Protein AF-A0A5D6YB22-F1 (afdb_monomer_lite)

pLDDT: mean 84.89, std 14.68, range [40.28, 98.19]

Radius of gyration: 54.96 Å; chains: 1; bounding box: 105×27×150 Å

Foldseek 3Di:
DDDDPVVLVVLLVQLQDLVNLQDALVVSVVVVVVVVDDPVRVVVSVVVNCVPPNPVSSHRPPDPVNVVVVVVVVVVVVVVVVVVVVVVVVVVVVVVVVVVVVVVVVVVVVVVVVVVVVVVVVVVVVVVVVVVVVVVVVVVCCVPVVPPPVVVPPPPDD

Sequence (158 aa):
MARDAAFLARCEAFLLHPAVRALSLAQRVDFLEQKGLTPEEITACLKRVELQHGLSALAAPVSAAVSVYARFRQRALEQQLLRRVVEQAQRRSRRSAKVANMLALLSDQQAQYAQSAAALERQIELEALKQELLGLKGVVVDAFVHPRAETAAAKQQL

Structure (mmCIF, N/CA/C/O backbone):
data_AF-A0A5D6YB22-F1
#
_entry.id   AF-A0A5D6YB22-F1
#
loop_
_atom_site.group_PDB
_atom_site.id
_atom_site.type_symbol
_atom_site.label_atom_id
_atom_site.label_alt_id
_atom_site.label_comp_id
_atom_site.label_asym_id
_atom_site.label_entity_id
_atom_site.label_seq_id
_atom_site.pdbx_PDB_ins_code
_atom_site.Cartn_x
_atom_site.Cartn_y
_atom_site.Cartn_z
_atom_site.occupancy
_atom_site.B_iso_or_equiv
_atom_site.auth_seq_id
_atom_site.auth_comp_id
_atom_site.auth_asym_id
_atom_site.auth_atom_id
_atom_site.pdbx_PDB_model_num
ATOM 1 N N . MET A 1 1 ? -28.401 -10.076 67.083 1.00 48.88 1 MET A N 1
ATOM 2 C CA . MET A 1 1 ? -29.664 -10.580 66.503 1.00 48.88 1 MET A CA 1
ATOM 3 C C . MET A 1 1 ? -29.377 -10.937 65.055 1.00 48.88 1 MET A C 1
ATOM 5 O O . MET A 1 1 ? -29.221 -10.028 64.256 1.00 48.88 1 MET A O 1
ATOM 9 N N . ALA A 1 2 ? -29.176 -12.217 64.739 1.00 55.59 2 ALA A N 1
ATOM 10 C CA . ALA A 1 2 ? -28.944 -12.642 63.358 1.00 55.59 2 ALA A CA 1
ATOM 11 C C . ALA A 1 2 ? -30.256 -12.493 62.572 1.00 55.59 2 ALA A C 1
ATOM 13 O O . ALA A 1 2 ? -31.268 -13.056 62.983 1.00 55.59 2 ALA A O 1
ATOM 14 N N . ARG A 1 3 ? -30.268 -11.695 61.498 1.00 65.12 3 ARG A N 1
ATOM 15 C CA . ARG A 1 3 ? -31.442 -11.566 60.621 1.00 65.12 3 ARG A CA 1
ATOM 16 C C . ARG A 1 3 ? -31.702 -12.879 59.868 1.00 65.12 3 ARG A C 1
ATOM 18 O O . ARG A 1 3 ? -30.767 -13.578 59.482 1.00 65.12 3 ARG A O 1
ATOM 25 N N . ASP A 1 4 ? -32.979 -13.183 59.645 1.00 74.25 4 ASP A N 1
ATOM 26 C CA . ASP A 1 4 ? -33.456 -14.449 59.073 1.00 74.25 4 ASP A CA 1
ATOM 27 C C . ASP A 1 4 ? -32.926 -14.747 57.659 1.00 74.25 4 ASP A C 1
ATOM 29 O O . ASP A 1 4 ? -32.662 -13.849 56.856 1.00 74.25 4 ASP A O 1
ATOM 33 N N . ALA A 1 5 ? -32.890 -16.033 57.290 1.00 76.19 5 ALA A N 1
ATOM 34 C CA . ALA A 1 5 ? -32.505 -16.511 55.955 1.00 76.19 5 ALA A CA 1
ATOM 35 C C . ALA A 1 5 ? -33.294 -15.850 54.803 1.00 76.19 5 ALA A C 1
ATOM 37 O O . ALA A 1 5 ? -32.762 -15.677 53.703 1.00 76.19 5 ALA A O 1
ATOM 38 N N . ALA A 1 6 ? -34.538 -15.435 55.064 1.00 80.94 6 ALA A N 1
ATOM 39 C CA . ALA A 1 6 ? -35.385 -14.712 54.117 1.00 80.94 6 ALA A CA 1
ATOM 40 C C . ALA A 1 6 ? -34.849 -13.309 53.776 1.00 80.94 6 ALA A C 1
ATOM 42 O O . ALA A 1 6 ? -35.086 -12.804 52.679 1.00 80.94 6 ALA A O 1
ATOM 43 N N . PHE A 1 7 ? -34.123 -12.669 54.695 1.00 82.38 7 PHE A N 1
ATOM 44 C CA . PHE A 1 7 ? -33.499 -11.370 54.458 1.00 82.38 7 PHE A CA 1
ATOM 45 C C . PHE A 1 7 ? -32.303 -11.495 53.513 1.00 82.38 7 PHE A C 1
ATOM 47 O O . PHE A 1 7 ? -32.234 -10.773 52.522 1.00 82.38 7 PHE A O 1
ATOM 54 N N . LEU A 1 8 ? -31.430 -12.477 53.754 1.00 79.69 8 LEU A N 1
ATOM 55 C CA . LEU A 1 8 ? -30.288 -12.756 52.878 1.00 79.69 8 LEU A CA 1
ATOM 56 C C . LEU A 1 8 ? -30.728 -13.082 51.444 1.00 79.69 8 LEU A C 1
ATOM 58 O O . LEU A 1 8 ? -30.097 -12.615 50.503 1.00 79.69 8 LEU A O 1
ATOM 62 N N . ALA A 1 9 ? -31.844 -13.797 51.269 1.00 83.56 9 ALA A N 1
ATOM 63 C CA . ALA A 1 9 ? -32.413 -14.065 49.946 1.00 83.56 9 ALA A CA 1
ATOM 64 C C . ALA A 1 9 ? -32.859 -12.782 49.214 1.00 83.56 9 ALA A C 1
ATOM 66 O O . ALA A 1 9 ? -32.688 -12.663 48.002 1.00 83.56 9 ALA A O 1
ATOM 67 N N . ARG A 1 10 ? -33.395 -11.786 49.936 1.00 87.44 10 ARG A N 1
ATOM 68 C CA . ARG A 1 10 ? -33.743 -10.479 49.348 1.00 87.44 10 ARG A CA 1
ATOM 69 C C . ARG A 1 10 ? -32.505 -9.671 48.974 1.00 87.44 10 ARG A C 1
ATOM 71 O O . ARG A 1 10 ? -32.496 -9.037 47.922 1.00 87.44 10 ARG A O 1
ATOM 78 N N . CYS A 1 11 ? -31.470 -9.695 49.811 1.00 86.12 11 CYS A N 1
ATOM 79 C CA . CYS A 1 11 ? -30.202 -9.032 49.514 1.00 86.12 11 CYS A CA 1
ATOM 80 C C . CYS A 1 11 ? -29.517 -9.656 48.291 1.00 86.12 11 CYS A C 1
ATOM 82 O O . CYS A 1 11 ? -29.038 -8.937 47.419 1.00 86.12 11 CYS A O 1
ATOM 84 N N . GLU A 1 12 ? -29.548 -10.981 48.179 1.00 87.75 12 GLU A N 1
ATOM 85 C CA . GLU A 1 12 ? -29.076 -11.711 47.005 1.00 87.75 12 GLU A CA 1
ATOM 86 C C . GLU A 1 12 ? -29.863 -11.330 45.740 1.00 87.75 12 GLU A C 1
ATOM 88 O O . GLU A 1 12 ? -29.261 -10.941 44.739 1.00 87.75 12 GLU A O 1
ATOM 93 N N . ALA A 1 13 ? -31.199 -11.327 45.798 1.00 89.06 13 ALA A N 1
ATOM 94 C CA . ALA A 1 13 ? -32.038 -10.900 44.676 1.00 89.06 13 ALA A CA 1
ATOM 95 C C . ALA A 1 13 ? -31.762 -9.445 44.249 1.00 89.06 13 ALA A C 1
ATOM 97 O O . ALA A 1 13 ? -31.724 -9.145 43.055 1.00 89.06 13 ALA A O 1
ATOM 98 N N . PHE A 1 14 ? -31.520 -8.547 45.210 1.00 91.12 14 PHE A N 1
ATOM 99 C CA . PHE A 1 14 ? -31.122 -7.164 44.940 1.00 91.12 14 PHE A CA 1
ATOM 100 C C . PHE A 1 14 ? -29.767 -7.092 44.227 1.00 91.12 14 PHE A C 1
ATOM 102 O O . PHE A 1 14 ? -29.655 -6.436 43.192 1.00 91.12 14 PHE A O 1
ATOM 109 N N . LEU A 1 15 ? -28.749 -7.791 44.738 1.00 88.38 15 LEU A N 1
ATOM 110 C CA . LEU A 1 15 ? -27.398 -7.782 44.167 1.00 88.38 15 LEU A CA 1
ATOM 111 C C . LEU A 1 15 ? -27.339 -8.395 42.764 1.00 88.38 15 LEU A C 1
ATOM 113 O O . LEU A 1 15 ? -26.501 -7.983 41.958 1.00 88.38 15 LEU A O 1
ATOM 117 N N . LEU A 1 16 ? -28.222 -9.350 42.466 1.00 86.12 16 LEU A N 1
ATOM 118 C CA . LEU A 1 16 ? -28.326 -9.993 41.156 1.00 86.12 16 LEU A CA 1
ATOM 119 C C . LEU A 1 16 ? -29.190 -9.210 40.156 1.00 86.12 16 LEU A C 1
ATOM 121 O O . LEU A 1 16 ? -29.151 -9.507 38.958 1.00 86.12 16 LEU A O 1
ATOM 125 N N . HIS A 1 17 ? -29.931 -8.193 40.60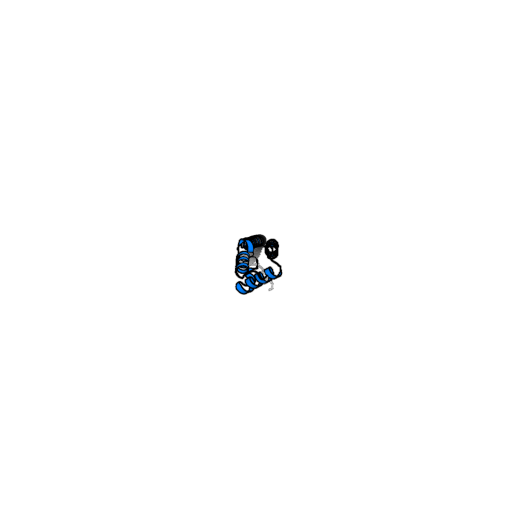3 1.00 85.56 17 HIS A N 1
ATOM 126 C CA . HIS A 1 17 ? -30.813 -7.420 39.736 1.00 85.56 17 HIS A CA 1
ATOM 127 C C . HIS A 1 17 ? -30.016 -6.669 38.643 1.00 85.56 17 HIS A C 1
ATOM 129 O O . HIS A 1 17 ? -29.050 -5.971 38.966 1.00 85.56 17 HIS A O 1
ATOM 135 N N . PRO A 1 18 ? -30.414 -6.721 37.353 1.00 79.94 18 PRO A N 1
ATOM 136 C CA . PRO A 1 18 ? -29.631 -6.158 36.245 1.00 79.94 18 PRO A CA 1
ATOM 137 C C . PRO A 1 18 ? -29.268 -4.675 36.403 1.00 79.94 18 PRO A C 1
ATOM 139 O O . PRO A 1 18 ? -28.133 -4.282 36.143 1.00 79.94 18 PRO A O 1
ATOM 142 N N . ALA A 1 19 ? -30.210 -3.856 36.883 1.00 80.38 19 ALA A N 1
ATOM 143 C CA . ALA A 1 19 ? -29.973 -2.427 37.107 1.00 80.38 19 ALA A CA 1
ATOM 144 C C . ALA A 1 19 ? -28.971 -2.160 38.245 1.00 80.38 19 ALA A C 1
ATOM 146 O O . ALA A 1 19 ? -28.225 -1.189 38.199 1.00 80.38 19 ALA A O 1
ATOM 147 N N . VAL A 1 20 ? -28.930 -3.041 39.248 1.00 84.44 20 VAL A N 1
ATOM 148 C CA . VAL A 1 20 ? -28.036 -2.937 40.409 1.00 84.44 20 VAL A CA 1
ATOM 149 C C . VAL A 1 20 ? -26.641 -3.444 40.039 1.00 84.44 20 VAL A C 1
ATOM 151 O O . VAL A 1 20 ? -25.644 -2.834 40.412 1.00 84.44 20 VAL A O 1
ATOM 154 N N . ARG A 1 21 ? -26.547 -4.499 39.217 1.00 84.50 21 ARG A N 1
ATOM 155 C CA . ARG A 1 21 ? -25.276 -5.027 38.683 1.00 84.50 21 ARG A CA 1
ATOM 156 C C . ARG A 1 21 ? -24.539 -4.065 37.751 1.00 84.50 21 ARG A C 1
ATOM 158 O O . ARG A 1 21 ? -23.331 -4.206 37.584 1.00 84.50 21 ARG A O 1
ATOM 165 N N . ALA A 1 22 ? -25.240 -3.110 37.143 1.00 78.88 22 ALA A N 1
ATOM 166 C CA . ALA A 1 22 ? -24.619 -2.048 36.353 1.00 78.88 22 ALA A CA 1
ATOM 167 C C . ALA A 1 22 ? -23.851 -1.027 37.219 1.00 78.88 22 ALA A C 1
ATOM 169 O O . ALA A 1 22 ? -23.006 -0.302 36.697 1.00 78.88 22 ALA A O 1
ATOM 170 N N . LEU A 1 23 ? -24.132 -0.976 38.527 1.00 79.00 23 LEU A N 1
ATOM 171 C CA . LEU A 1 23 ? -23.460 -0.100 39.484 1.00 79.00 23 LEU A CA 1
ATOM 172 C C . LEU A 1 23 ? -22.142 -0.711 39.978 1.00 79.00 23 LEU A C 1
ATOM 174 O O . LEU A 1 23 ? -21.940 -1.936 39.985 1.00 79.00 23 LEU A O 1
ATOM 178 N N . SER A 1 24 ? -21.237 0.147 40.451 1.00 83.62 24 SER A N 1
ATOM 179 C CA . SER A 1 24 ? -20.002 -0.323 41.079 1.00 83.62 24 SER A CA 1
ATOM 180 C C . SER A 1 24 ? -20.313 -1.125 42.350 1.00 83.62 24 SER A C 1
ATOM 182 O O . SER A 1 24 ? -21.388 -1.006 42.943 1.00 83.62 24 SER A O 1
ATOM 184 N N . LEU A 1 25 ? -19.394 -1.999 42.767 1.00 83.94 25 LEU A N 1
ATOM 185 C CA . LEU A 1 25 ? -19.588 -2.771 43.998 1.00 83.94 25 LEU A CA 1
ATOM 186 C C . LEU A 1 25 ? -19.687 -1.849 45.226 1.00 83.94 25 LEU A C 1
ATOM 188 O O . LEU A 1 25 ? -20.529 -2.086 46.081 1.00 83.94 25 LEU A O 1
ATOM 192 N N . ALA A 1 26 ? -18.905 -0.764 45.256 1.00 84.75 26 ALA A N 1
ATOM 193 C CA . ALA A 1 26 ? -18.948 0.239 46.321 1.00 84.75 26 ALA A CA 1
ATOM 194 C C . ALA A 1 26 ? -20.340 0.879 46.453 1.00 84.75 26 ALA A C 1
ATOM 196 O O . ALA A 1 26 ? -20.935 0.824 47.518 1.00 84.75 26 ALA A O 1
ATOM 197 N N . GLN A 1 27 ? -20.931 1.340 45.345 1.00 85.38 27 GLN A N 1
ATOM 198 C CA . GLN A 1 27 ? -22.274 1.943 45.352 1.00 85.38 27 GLN A CA 1
ATOM 199 C C . GLN A 1 27 ? -23.357 0.987 45.870 1.00 85.38 27 GLN A C 1
ATOM 201 O O . GLN A 1 27 ? -24.334 1.409 46.488 1.00 85.38 27 GLN A O 1
ATOM 206 N N . ARG A 1 28 ? -23.201 -0.314 45.603 1.00 87.75 28 ARG A N 1
ATOM 207 C CA . ARG A 1 28 ? -24.111 -1.345 46.111 1.00 87.75 28 ARG A CA 1
ATOM 208 C C . ARG A 1 28 ? -23.951 -1.548 47.616 1.00 87.75 28 ARG A C 1
ATOM 210 O O . ARG A 1 28 ? -24.960 -1.710 48.294 1.00 87.75 28 ARG A O 1
ATOM 217 N N . VAL A 1 29 ? -22.717 -1.534 48.119 1.00 88.38 29 VAL A N 1
ATOM 218 C CA . VAL A 1 29 ? -22.412 -1.628 49.555 1.00 88.38 29 VAL A CA 1
ATOM 219 C C . VAL A 1 29 ? -22.947 -0.402 50.292 1.00 88.38 29 VAL A C 1
ATOM 221 O O . VAL A 1 29 ? -23.719 -0.579 51.230 1.00 88.38 29 VAL A O 1
ATOM 224 N N . ASP A 1 30 ? -22.680 0.807 49.794 1.00 90.19 30 ASP A N 1
ATOM 225 C CA . ASP A 1 30 ? -23.174 2.061 50.384 1.00 90.19 30 ASP A CA 1
ATOM 226 C C . ASP A 1 30 ? -24.708 2.065 50.507 1.00 90.19 30 ASP A C 1
ATOM 228 O O . ASP A 1 30 ? -25.277 2.485 51.515 1.00 90.19 30 ASP A O 1
ATOM 232 N N . PHE A 1 31 ? -25.411 1.554 49.489 1.00 90.25 31 PHE A N 1
ATOM 233 C CA . PHE A 1 31 ? -26.868 1.432 49.533 1.00 90.25 31 PHE A CA 1
ATOM 234 C C . PHE A 1 31 ? -27.336 0.450 50.614 1.00 90.25 31 PHE A C 1
ATOM 236 O O . PHE A 1 31 ? -28.332 0.708 51.288 1.00 90.25 31 PHE A O 1
ATOM 243 N N . LEU A 1 32 ? -26.643 -0.677 50.795 1.00 88.81 32 LEU A N 1
ATOM 244 C CA . LEU A 1 32 ? -26.979 -1.650 51.837 1.00 88.81 32 LEU A CA 1
ATOM 245 C C . LEU A 1 32 ? -26.720 -1.079 53.238 1.00 88.81 32 LEU A C 1
ATOM 247 O O . LEU A 1 32 ? -27.557 -1.249 54.125 1.00 88.81 32 LEU A O 1
ATOM 251 N N . GLU A 1 33 ? -25.636 -0.329 53.423 1.00 88.19 33 GLU A N 1
ATOM 252 C CA . GLU A 1 33 ? -25.363 0.391 54.673 1.00 88.19 33 GLU A CA 1
ATOM 253 C C . GLU A 1 33 ? -26.464 1.416 54.979 1.00 88.19 33 GLU A C 1
ATOM 255 O O . GLU A 1 33 ? -27.002 1.438 56.088 1.00 88.19 33 GLU A O 1
ATOM 260 N N . GLN A 1 34 ? -26.909 2.186 53.978 1.00 89.12 34 GLN A N 1
ATOM 261 C CA . GLN A 1 34 ? -28.041 3.117 54.119 1.00 89.12 34 GLN A CA 1
ATOM 262 C C . GLN A 1 34 ? -29.367 2.420 54.451 1.00 89.12 34 GLN A C 1
ATOM 264 O O . GLN A 1 34 ? -30.255 3.022 55.057 1.00 89.12 34 GLN A O 1
ATOM 269 N N . LYS A 1 35 ? -29.528 1.147 54.073 1.00 85.62 35 LYS A N 1
ATOM 270 C CA . LYS A 1 35 ? -30.675 0.315 54.473 1.00 85.62 35 LYS A CA 1
ATOM 271 C C . LYS A 1 35 ? -30.513 -0.302 55.865 1.00 85.62 35 LYS A C 1
ATOM 273 O O . LYS A 1 35 ? -31.388 -1.055 56.294 1.00 85.62 35 LYS A O 1
ATOM 278 N N . GLY A 1 36 ? -29.447 0.045 56.583 1.00 86.56 36 GLY A N 1
ATOM 279 C CA . GLY A 1 36 ? -29.190 -0.398 57.947 1.00 86.56 36 GLY A CA 1
ATOM 280 C C . GLY A 1 36 ? -28.711 -1.844 58.013 1.00 86.56 36 GLY A C 1
ATOM 281 O O . GLY A 1 36 ? -29.101 -2.571 58.933 1.00 86.56 36 GLY A O 1
ATOM 282 N N . LEU A 1 37 ? -27.946 -2.298 57.015 1.00 86.56 37 LEU A N 1
ATOM 283 C CA . LEU A 1 37 ? -27.168 -3.527 57.132 1.00 86.56 37 LEU A CA 1
ATOM 284 C C . LEU A 1 37 ? -25.836 -3.219 57.806 1.00 86.56 37 LEU A C 1
ATOM 286 O O . LEU A 1 37 ? -25.193 -2.218 57.493 1.00 86.56 37 LEU A O 1
ATOM 290 N N . THR A 1 38 ? -25.420 -4.099 58.712 1.00 88.88 38 THR A N 1
ATOM 291 C CA . THR A 1 38 ? -24.083 -4.000 59.301 1.00 88.88 38 THR A CA 1
ATOM 292 C C . THR A 1 38 ? -23.037 -4.541 58.317 1.00 88.88 38 THR A C 1
ATOM 294 O O . THR A 1 38 ? -23.361 -5.378 57.464 1.00 88.88 38 THR A O 1
ATOM 297 N N . PRO A 1 39 ? -21.772 -4.106 58.407 1.00 84.88 39 PRO A N 1
ATOM 298 C CA . PRO A 1 39 ? -20.714 -4.586 57.517 1.00 84.88 39 PRO A CA 1
ATOM 299 C C . PRO A 1 39 ? -20.537 -6.115 57.556 1.00 84.88 39 PRO A C 1
ATOM 301 O O . PRO A 1 39 ? -20.219 -6.733 56.535 1.00 84.88 39 PRO A O 1
ATOM 304 N N . GLU A 1 40 ? -20.812 -6.761 58.691 1.00 87.31 40 GLU A N 1
ATOM 305 C CA . GLU A 1 40 ? -20.785 -8.221 58.825 1.00 87.31 40 GLU A CA 1
ATOM 306 C C . GLU A 1 40 ? -21.900 -8.889 58.005 1.00 87.31 40 GLU A C 1
ATOM 308 O O . GLU A 1 40 ? -21.657 -9.891 57.328 1.00 87.31 40 GLU A O 1
ATOM 313 N N . GLU A 1 41 ? -23.108 -8.316 58.013 1.00 86.62 41 GLU A N 1
ATOM 314 C CA . GLU A 1 41 ? -24.251 -8.800 57.228 1.00 86.62 41 GLU A CA 1
ATOM 315 C C . GLU A 1 41 ? -24.014 -8.629 55.725 1.00 86.62 41 GLU A C 1
ATOM 317 O O . GLU A 1 41 ? -24.293 -9.540 54.939 1.00 86.62 41 GLU A O 1
ATOM 322 N N . ILE A 1 42 ? -23.451 -7.488 55.321 1.00 86.81 42 ILE A N 1
ATOM 323 C CA . ILE A 1 42 ? -23.087 -7.216 53.925 1.00 86.81 42 ILE A CA 1
ATOM 324 C C . ILE A 1 42 ? -22.039 -8.228 53.459 1.00 86.81 42 ILE A C 1
ATOM 326 O O . ILE A 1 42 ? -22.184 -8.829 52.393 1.00 86.81 42 ILE A O 1
ATOM 330 N N . THR A 1 43 ? -21.027 -8.486 54.289 1.00 87.81 43 THR A N 1
ATOM 331 C CA . THR A 1 43 ? -19.983 -9.476 54.000 1.00 87.81 43 THR A CA 1
ATOM 332 C C . THR A 1 43 ? -20.568 -10.882 53.863 1.00 87.81 43 THR A C 1
ATOM 334 O O . THR A 1 43 ? -20.228 -11.601 52.923 1.00 87.81 43 THR A O 1
ATOM 337 N N . ALA A 1 44 ? -21.471 -11.282 54.763 1.00 86.31 44 ALA A N 1
ATOM 338 C CA . ALA A 1 44 ? -22.144 -12.578 54.690 1.00 86.31 44 ALA A CA 1
ATOM 339 C C . ALA A 1 44 ? -23.000 -12.711 53.418 1.00 86.31 44 ALA A C 1
ATOM 341 O O . ALA A 1 44 ? -22.989 -13.760 52.770 1.00 86.31 44 ALA A O 1
ATOM 342 N N . CYS A 1 45 ? -23.693 -11.639 53.025 1.00 87.56 45 CYS A N 1
ATOM 343 C CA . CYS A 1 45 ? -24.473 -11.608 51.795 1.00 87.56 45 CYS A CA 1
ATOM 344 C C . CYS A 1 45 ? -23.585 -11.739 50.551 1.00 87.56 45 CYS A C 1
ATOM 346 O O . CYS A 1 45 ? -23.859 -12.576 49.693 1.00 87.56 45 CYS A O 1
ATOM 348 N N . LEU A 1 46 ? -22.509 -10.955 50.454 1.00 86.81 46 LEU A N 1
ATOM 349 C CA . LEU A 1 46 ? -21.590 -11.000 49.312 1.00 86.81 46 LEU A CA 1
ATOM 350 C C . LEU A 1 46 ? -20.921 -12.371 49.176 1.00 86.81 46 LEU A C 1
ATOM 352 O O . LEU A 1 46 ? -20.911 -12.926 48.079 1.00 86.81 46 LEU A O 1
ATOM 356 N N . LYS A 1 47 ? -20.460 -12.958 50.290 1.00 87.31 47 LYS A N 1
ATOM 357 C CA . LYS A 1 47 ? -19.898 -14.320 50.312 1.00 87.31 47 LYS A CA 1
ATOM 358 C C . LYS A 1 47 ? -20.895 -15.361 49.814 1.00 87.31 47 LYS A C 1
ATOM 360 O O . LYS A 1 47 ? -20.519 -16.280 49.097 1.00 87.31 47 LYS A O 1
ATOM 365 N N . ARG A 1 48 ? -22.174 -15.226 50.171 1.00 86.12 48 ARG A N 1
ATOM 366 C CA . ARG A 1 48 ? -23.219 -16.138 49.695 1.00 86.12 48 ARG A CA 1
ATOM 367 C C . ARG A 1 48 ? -23.441 -16.011 48.188 1.00 86.12 48 ARG A C 1
ATOM 369 O O . ARG A 1 48 ? -23.501 -17.035 47.514 1.00 86.12 48 ARG A O 1
ATOM 376 N N . VAL A 1 49 ? -23.510 -14.786 47.659 1.00 86.81 49 VAL A N 1
ATOM 377 C CA . VAL A 1 49 ? -23.637 -14.558 46.207 1.00 86.81 49 VAL A CA 1
ATOM 378 C C . VAL A 1 49 ? -22.424 -15.108 45.457 1.00 86.81 49 VAL A C 1
ATOM 380 O O . VAL A 1 49 ? -22.585 -15.751 44.425 1.00 86.81 49 VAL A O 1
ATOM 383 N N . GLU A 1 50 ? -21.220 -14.905 45.989 1.00 86.12 50 GLU A N 1
ATOM 384 C CA . GLU A 1 50 ? -19.985 -15.447 45.420 1.00 86.12 50 GLU A CA 1
ATOM 385 C C . GLU A 1 50 ? -19.984 -16.981 45.394 1.00 86.12 50 GLU A C 1
ATOM 387 O O . GLU A 1 50 ? -19.682 -17.571 44.359 1.00 86.12 50 GLU A O 1
ATOM 392 N N . LEU A 1 51 ? -20.374 -17.631 46.494 1.00 85.94 51 LEU A N 1
ATOM 393 C CA . LEU A 1 51 ? -20.446 -19.092 46.575 1.00 85.94 51 LEU A CA 1
ATOM 394 C C . LEU A 1 51 ? -21.482 -19.691 45.615 1.00 85.94 51 LEU A C 1
ATOM 396 O O . LEU A 1 51 ? -21.274 -20.793 45.115 1.00 85.94 51 LEU A O 1
ATOM 400 N N . GLN A 1 52 ? -22.597 -18.996 45.373 1.00 84.31 52 GLN A N 1
ATOM 401 C CA . GLN A 1 52 ? -23.711 -19.530 44.580 1.00 84.31 52 GLN A CA 1
ATOM 402 C C . GLN A 1 52 ? -23.639 -19.166 43.091 1.00 84.31 52 GLN A C 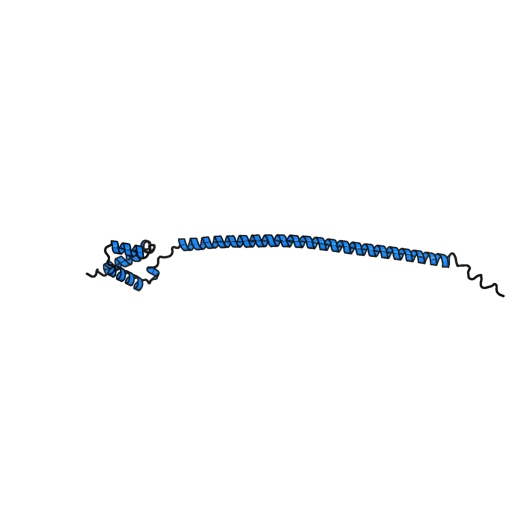1
ATOM 404 O O . GLN A 1 52 ? -24.043 -19.971 42.255 1.00 84.31 52 GLN A O 1
ATOM 409 N N . HIS A 1 53 ? -23.103 -17.992 42.746 1.00 84.06 53 HIS A N 1
ATOM 410 C CA . HIS A 1 53 ? -23.113 -17.456 41.373 1.00 84.06 53 HIS A CA 1
ATOM 411 C C . HIS A 1 53 ? -21.718 -17.111 40.836 1.00 84.06 53 HIS A C 1
ATOM 413 O O . HIS A 1 53 ? -21.581 -16.727 39.673 1.00 84.06 53 HIS A O 1
ATOM 419 N N . GLY A 1 54 ? -20.678 -17.248 41.662 1.00 82.38 54 GLY A N 1
ATOM 420 C CA . GLY A 1 54 ? -19.298 -16.914 41.324 1.00 82.38 54 GLY A CA 1
ATOM 421 C C . GLY A 1 54 ? -18.990 -15.413 41.374 1.00 82.38 54 GLY A C 1
ATOM 422 O O . GLY A 1 54 ? -19.865 -14.548 41.320 1.00 82.38 54 GLY A O 1
ATOM 423 N N . LEU A 1 55 ? -17.696 -15.084 41.416 1.00 76.62 55 LEU A N 1
ATOM 424 C CA . LEU A 1 55 ? -17.192 -13.700 41.434 1.00 76.62 55 LEU A CA 1
ATOM 425 C C . LEU A 1 55 ? -17.631 -12.869 40.213 1.00 76.62 55 LEU A C 1
ATOM 427 O O . LEU A 1 55 ? -17.797 -11.651 40.302 1.00 76.62 55 LEU A O 1
ATOM 431 N N . SER A 1 56 ? -17.870 -13.522 39.073 1.00 75.62 56 SER A N 1
ATOM 432 C CA . SER A 1 56 ? -18.346 -12.884 37.839 1.00 75.62 56 SER A CA 1
ATOM 433 C C . SER A 1 56 ? -19.769 -12.323 37.958 1.00 75.62 56 SER A C 1
ATOM 435 O O . SER A 1 56 ? -20.132 -11.416 37.205 1.00 75.62 56 SER A O 1
ATOM 437 N N . ALA A 1 57 ? -20.570 -12.797 38.919 1.00 72.25 57 ALA A N 1
ATOM 438 C CA . ALA A 1 57 ? -21.888 -12.237 39.206 1.00 72.25 57 ALA A CA 1
ATOM 439 C C . ALA A 1 57 ? -21.795 -10.842 39.850 1.00 72.25 57 ALA A C 1
ATOM 441 O O . ALA A 1 57 ? -22.618 -9.965 39.567 1.00 72.25 57 ALA A O 1
ATOM 442 N N . LEU A 1 58 ? -20.761 -10.614 40.665 1.00 68.00 58 LEU A N 1
ATOM 443 C CA . LEU A 1 58 ? -20.496 -9.333 41.321 1.00 68.00 58 LEU A CA 1
ATOM 444 C C . LEU A 1 58 ? -19.759 -8.349 40.404 1.00 68.00 58 LEU A C 1
ATOM 446 O O . LEU A 1 58 ? -19.908 -7.135 40.575 1.00 68.00 58 LEU A O 1
ATOM 450 N N . ALA A 1 59 ? -19.028 -8.852 39.407 1.00 66.12 59 ALA A N 1
ATOM 451 C CA . ALA A 1 59 ? -18.429 -8.036 38.362 1.00 66.12 59 ALA A CA 1
ATOM 452 C C . ALA A 1 59 ? -19.517 -7.359 37.512 1.00 66.12 59 ALA A C 1
ATOM 454 O O . ALA A 1 59 ? -20.472 -7.996 37.054 1.00 66.12 59 ALA A O 1
ATOM 455 N N . ALA A 1 60 ? -19.371 -6.048 37.306 1.00 59.16 60 ALA A N 1
ATOM 456 C CA . ALA A 1 60 ? -20.229 -5.322 36.385 1.00 59.16 60 ALA A CA 1
ATOM 457 C C . ALA A 1 60 ? -20.055 -5.931 34.984 1.00 59.16 60 ALA A C 1
ATOM 459 O O . ALA A 1 60 ? -18.913 -6.075 34.530 1.00 59.16 60 ALA A O 1
ATOM 460 N N . PRO A 1 61 ? -21.138 -6.291 34.275 1.00 56.94 61 PRO A N 1
ATOM 461 C CA . PRO A 1 61 ? -21.022 -6.609 32.867 1.00 56.94 61 PRO A CA 1
ATOM 462 C C . PRO A 1 61 ? -20.558 -5.323 32.187 1.00 56.94 61 PRO A C 1
ATOM 464 O O . PRO A 1 61 ? -21.322 -4.364 32.080 1.00 56.94 61 PRO A O 1
ATOM 467 N N . VAL A 1 62 ? -19.287 -5.271 31.782 1.00 54.22 62 VAL A N 1
ATOM 468 C CA . VAL A 1 62 ? -18.768 -4.191 30.940 1.00 54.22 62 VAL A CA 1
ATOM 469 C C . VAL A 1 62 ? -19.696 -4.137 29.734 1.00 54.22 62 VAL A C 1
ATOM 471 O O . VAL A 1 62 ? -19.753 -5.082 28.945 1.00 54.22 62 VAL A O 1
ATOM 474 N N . SER A 1 63 ? -20.540 -3.104 29.696 1.00 57.28 63 SER A N 1
ATOM 475 C CA . SER A 1 63 ? -21.772 -3.147 28.916 1.00 57.28 63 SER A CA 1
ATOM 476 C C . SER A 1 63 ? -21.464 -3.371 27.438 1.00 57.28 63 SER A C 1
ATOM 478 O O . SER A 1 63 ? -20.431 -2.931 26.919 1.00 57.28 63 SER A O 1
ATOM 480 N N . ALA A 1 64 ? -22.379 -4.035 26.731 1.00 55.50 64 ALA A N 1
ATOM 481 C CA . ALA A 1 64 ? -22.263 -4.255 25.293 1.00 55.50 64 ALA A CA 1
ATOM 482 C C . ALA A 1 64 ? -21.946 -2.952 24.528 1.00 55.50 64 ALA A C 1
ATOM 484 O O . ALA A 1 64 ? -21.203 -2.991 23.552 1.00 55.50 64 ALA A O 1
ATOM 485 N N . ALA A 1 65 ? -22.409 -1.792 25.013 1.00 54.94 65 ALA A N 1
ATOM 486 C CA . ALA A 1 65 ? -22.113 -0.486 24.429 1.00 54.94 65 ALA A CA 1
ATOM 487 C C . ALA A 1 65 ? -20.619 -0.111 24.487 1.00 54.94 65 ALA A C 1
ATOM 489 O O . ALA A 1 65 ? -20.087 0.401 23.502 1.00 54.94 65 ALA A O 1
ATOM 490 N N . VAL A 1 66 ? -19.911 -0.421 25.580 1.00 65.12 66 VAL A N 1
ATOM 491 C CA . VAL A 1 66 ? -18.457 -0.178 25.695 1.00 65.12 66 VAL A CA 1
ATOM 492 C C . VAL A 1 66 ? -17.689 -1.066 24.714 1.00 65.12 66 VAL A C 1
ATOM 494 O O . VAL A 1 66 ? -16.785 -0.600 24.020 1.00 65.12 66 VAL A O 1
ATOM 497 N N . SER A 1 67 ? -18.093 -2.334 24.589 1.00 72.50 67 SER A N 1
ATOM 498 C CA . SER A 1 67 ? -17.493 -3.270 23.629 1.00 72.50 67 SER A CA 1
ATOM 499 C C . SER A 1 67 ? -17.762 -2.870 22.171 1.00 72.50 67 SER A C 1
ATOM 501 O O . SER A 1 67 ? -16.877 -2.988 21.320 1.00 72.50 67 SER A O 1
ATOM 503 N N . VAL A 1 68 ? -18.964 -2.369 21.873 1.00 75.62 68 VAL A N 1
ATOM 504 C CA . VAL A 1 68 ? -19.338 -1.871 20.541 1.00 75.62 68 VAL A CA 1
ATOM 505 C C . VAL A 1 68 ? -18.556 -0.605 20.194 1.00 75.62 68 VAL A C 1
ATOM 507 O O . VAL A 1 68 ? -17.998 -0.528 19.100 1.00 75.62 68 VAL A O 1
ATOM 510 N N . TYR A 1 69 ? -18.435 0.349 21.122 1.00 75.56 69 TYR A N 1
ATOM 511 C CA . TYR A 1 69 ? -17.654 1.570 20.909 1.00 75.56 69 TYR A CA 1
ATOM 512 C C . TYR A 1 69 ? -16.164 1.276 20.688 1.00 75.56 69 TYR A C 1
ATOM 514 O O . TYR A 1 69 ? -15.564 1.818 19.760 1.00 75.56 69 TYR A O 1
ATOM 522 N N . ALA A 1 70 ? -15.572 0.372 21.475 1.00 78.44 70 ALA A N 1
ATOM 523 C CA . ALA A 1 70 ? -14.182 -0.045 21.292 1.00 78.44 70 ALA A CA 1
ATOM 524 C C . ALA A 1 70 ? -13.949 -0.661 19.901 1.00 78.44 70 ALA A C 1
ATOM 526 O O . ALA A 1 70 ? -13.021 -0.263 19.196 1.00 78.44 70 ALA A O 1
ATOM 527 N N . ARG A 1 71 ? -14.842 -1.560 19.460 1.00 85.56 71 ARG A N 1
ATOM 528 C CA . ARG A 1 71 ? -14.782 -2.167 18.120 1.00 85.56 71 ARG A CA 1
ATOM 529 C C . ARG A 1 71 ? -14.973 -1.146 17.001 1.00 85.56 71 ARG A C 1
ATOM 531 O O . ARG A 1 71 ? -14.268 -1.203 15.997 1.00 85.56 71 ARG A O 1
ATOM 538 N N . PHE A 1 72 ? -15.901 -0.206 17.164 1.00 87.94 72 PHE A N 1
ATOM 539 C CA . PHE A 1 72 ? -16.118 0.867 16.196 1.00 87.94 72 PHE A CA 1
ATOM 540 C C . PHE A 1 72 ? -14.884 1.771 16.073 1.00 87.94 72 PHE A C 1
ATOM 542 O O . PHE A 1 72 ? -14.406 2.018 14.965 1.00 87.94 72 PHE A O 1
ATOM 549 N N . ARG A 1 73 ? -14.314 2.195 17.207 1.00 90.56 73 ARG A N 1
ATOM 550 C CA . ARG A 1 73 ? -13.091 3.005 17.253 1.00 90.56 73 ARG A CA 1
ATOM 551 C C . ARG A 1 73 ? -11.912 2.284 16.601 1.00 90.56 73 ARG A C 1
ATOM 553 O O . ARG A 1 73 ? -11.161 2.901 15.851 1.00 90.56 73 ARG A O 1
ATOM 560 N N . GLN A 1 74 ? -11.769 0.987 16.858 1.00 90.81 74 GLN A N 1
ATOM 561 C CA . GLN A 1 74 ? -10.711 0.177 16.265 1.00 90.81 74 GLN A CA 1
ATOM 562 C C . GLN A 1 74 ? -10.843 0.096 14.738 1.00 90.81 74 GLN A C 1
ATOM 564 O O . GLN A 1 74 ? -9.883 0.398 14.033 1.00 90.81 74 GLN A O 1
ATOM 569 N N . ARG A 1 75 ? -12.049 -0.170 14.219 1.00 92.19 75 ARG A N 1
ATOM 570 C CA . ARG A 1 75 ? -12.312 -0.160 12.768 1.00 92.19 75 ARG A CA 1
ATOM 571 C C . ARG A 1 75 ? -12.023 1.196 12.127 1.00 92.19 75 ARG A C 1
ATOM 573 O O . ARG A 1 75 ? -11.484 1.242 11.026 1.00 92.19 75 ARG A O 1
ATOM 580 N N . ALA A 1 76 ? -12.358 2.298 12.798 1.00 93.31 76 ALA A N 1
ATOM 581 C CA . ALA A 1 76 ? -12.075 3.638 12.283 1.00 93.31 76 ALA A CA 1
ATOM 582 C C . ALA A 1 76 ? -10.562 3.885 12.124 1.00 93.31 76 ALA A C 1
ATOM 584 O O . ALA A 1 76 ? -10.128 4.434 11.110 1.00 93.31 76 ALA A O 1
ATOM 585 N N . LEU A 1 77 ? -9.751 3.433 13.087 1.00 94.50 77 LEU A N 1
ATOM 586 C CA . LEU A 1 77 ? -8.289 3.522 13.011 1.00 94.50 77 LEU A CA 1
ATOM 587 C C . LEU A 1 77 ? -7.714 2.611 11.919 1.00 94.50 77 LEU A C 1
ATOM 589 O O . LEU A 1 77 ? -6.876 3.050 11.131 1.00 94.50 77 LEU A O 1
ATOM 593 N N . GLU A 1 78 ? -8.196 1.371 11.822 1.00 94.88 78 GLU A N 1
ATOM 594 C CA . GLU A 1 78 ? -7.794 0.426 10.771 1.00 94.88 78 GLU A CA 1
ATOM 595 C C . GLU A 1 78 ? -8.090 0.983 9.372 1.00 94.88 78 GLU A C 1
ATOM 597 O O . GLU A 1 78 ? -7.225 0.951 8.494 1.00 94.88 78 GLU A O 1
ATOM 602 N N . GLN A 1 79 ? -9.266 1.585 9.170 1.00 94.62 79 GLN A N 1
ATOM 603 C CA . GLN A 1 79 ? -9.618 2.230 7.902 1.00 94.62 79 GLN A CA 1
ATOM 604 C C . GLN A 1 79 ? -8.698 3.410 7.564 1.00 94.62 79 GLN A C 1
ATOM 606 O O . GLN A 1 79 ? -8.301 3.570 6.407 1.00 94.62 79 GLN A O 1
ATOM 611 N N . GLN A 1 80 ? -8.317 4.226 8.552 1.00 95.06 80 GLN A N 1
ATOM 612 C CA . GLN A 1 80 ? -7.365 5.319 8.332 1.00 95.06 80 GLN A CA 1
ATOM 613 C C . GLN A 1 80 ? -5.983 4.804 7.916 1.00 95.06 80 GLN A C 1
ATOM 615 O O . GLN A 1 80 ? -5.360 5.376 7.016 1.00 95.06 80 GLN A O 1
ATOM 620 N N . LEU A 1 81 ? -5.505 3.723 8.538 1.00 96.31 81 LEU A N 1
ATOM 621 C CA . LEU A 1 81 ? -4.229 3.104 8.181 1.00 96.31 81 LEU A CA 1
ATOM 622 C C . LEU A 1 81 ? -4.269 2.514 6.770 1.00 96.31 81 LEU A C 1
ATOM 624 O O . LEU A 1 81 ? -3.382 2.807 5.967 1.00 96.31 81 LEU A O 1
ATOM 628 N N . LEU A 1 82 ? -5.324 1.765 6.437 1.00 97.06 82 LEU A N 1
ATOM 629 C CA . LEU A 1 82 ? -5.520 1.214 5.094 1.00 97.06 82 LEU A CA 1
ATOM 630 C C . LEU A 1 82 ? -5.511 2.313 4.032 1.00 97.06 82 LEU A C 1
ATOM 632 O O . LEU A 1 82 ? -4.821 2.187 3.021 1.00 97.06 82 LEU A O 1
ATOM 636 N N . ARG A 1 83 ? -6.200 3.430 4.286 1.00 97.12 83 ARG A N 1
ATOM 637 C CA . ARG A 1 83 ? -6.204 4.577 3.374 1.00 97.12 83 ARG A CA 1
ATOM 638 C C . ARG A 1 83 ? -4.795 5.123 3.135 1.00 97.12 83 ARG A C 1
ATOM 640 O O . ARG A 1 83 ? -4.415 5.324 1.983 1.00 97.12 83 ARG A O 1
ATOM 647 N N . ARG A 1 84 ? -3.994 5.304 4.191 1.00 97.12 84 ARG A N 1
ATOM 648 C CA . ARG A 1 84 ? -2.599 5.767 4.058 1.00 97.12 84 ARG A CA 1
ATOM 649 C C . ARG A 1 84 ? -1.742 4.794 3.251 1.00 97.12 84 ARG A C 1
ATOM 651 O O . ARG A 1 84 ? -0.980 5.233 2.393 1.00 97.12 84 ARG A O 1
ATOM 658 N N . VAL A 1 85 ? -1.885 3.490 3.494 1.00 97.12 85 VAL A N 1
ATOM 659 C CA . VAL A 1 85 ? -1.148 2.449 2.759 1.00 97.12 85 VAL A CA 1
ATOM 660 C C . VAL A 1 85 ? -1.512 2.472 1.274 1.00 97.12 85 VAL A C 1
ATOM 662 O O . VAL A 1 85 ? -0.617 2.473 0.427 1.00 97.12 85 VAL A O 1
ATOM 665 N N . VAL A 1 86 ? -2.803 2.565 0.946 1.00 97.25 86 VAL A N 1
ATOM 666 C CA . VAL A 1 86 ? -3.279 2.652 -0.444 1.00 97.25 86 VAL A CA 1
ATOM 667 C C . VAL A 1 86 ? -2.760 3.917 -1.126 1.00 97.25 86 VAL A C 1
ATOM 669 O O . VAL A 1 86 ? -2.218 3.839 -2.228 1.00 97.25 86 VAL A O 1
ATOM 672 N N . GLU A 1 87 ? -2.852 5.077 -0.473 1.00 97.50 87 GLU A N 1
ATOM 673 C CA . GLU A 1 87 ? -2.344 6.341 -1.020 1.00 97.50 87 GLU A CA 1
ATOM 674 C C . GLU A 1 87 ? -0.824 6.287 -1.256 1.00 97.50 87 GLU A C 1
ATOM 676 O O . GLU A 1 87 ? -0.329 6.734 -2.297 1.00 97.50 87 GLU A O 1
ATOM 681 N N . GLN A 1 88 ? -0.063 5.695 -0.332 1.00 97.38 88 GLN A N 1
ATOM 682 C CA . GLN A 1 88 ? 1.381 5.514 -0.482 1.00 97.38 88 GLN A CA 1
ATOM 683 C C . GLN A 1 88 ? 1.724 4.554 -1.631 1.00 97.38 88 GLN A C 1
ATOM 685 O O . GLN A 1 88 ? 2.617 4.853 -2.435 1.00 97.38 88 GLN A O 1
ATOM 690 N N . ALA A 1 89 ? 1.006 3.435 -1.745 1.00 97.38 89 ALA A N 1
ATOM 691 C CA . ALA A 1 89 ? 1.165 2.477 -2.836 1.00 97.38 89 ALA A CA 1
ATOM 692 C C . ALA A 1 89 ? 0.850 3.121 -4.195 1.00 97.38 89 ALA A C 1
ATOM 694 O O . ALA A 1 89 ? 1.640 2.994 -5.134 1.00 97.38 89 ALA A O 1
ATOM 695 N N . GLN A 1 90 ? -0.226 3.907 -4.287 1.00 97.44 90 GLN A N 1
ATOM 696 C CA . GLN A 1 90 ? -0.574 4.652 -5.500 1.00 97.44 90 GLN A CA 1
ATOM 697 C C . GLN A 1 90 ? 0.506 5.670 -5.879 1.00 97.44 90 GLN A C 1
ATOM 699 O O . GLN A 1 90 ? 0.907 5.741 -7.041 1.00 97.44 90 GLN A O 1
ATOM 704 N N . ARG A 1 91 ? 1.047 6.432 -4.918 1.00 97.12 91 ARG A N 1
ATOM 705 C CA . ARG A 1 91 ? 2.161 7.364 -5.183 1.00 97.12 91 ARG A CA 1
ATOM 706 C C . ARG A 1 91 ? 3.414 6.636 -5.669 1.00 97.12 91 ARG A C 1
ATOM 708 O O . ARG A 1 91 ? 4.118 7.140 -6.545 1.00 97.12 91 ARG A O 1
ATOM 715 N N . ARG A 1 92 ? 3.723 5.463 -5.109 1.00 96.69 92 ARG A N 1
ATOM 716 C CA . ARG A 1 92 ? 4.840 4.625 -5.574 1.00 96.69 92 ARG A CA 1
ATOM 717 C C . ARG A 1 92 ? 4.597 4.119 -6.996 1.00 96.69 92 ARG A C 1
ATOM 719 O O . ARG A 1 92 ? 5.494 4.254 -7.822 1.00 96.69 92 ARG A O 1
ATOM 726 N N . SER A 1 93 ? 3.393 3.632 -7.292 1.00 97.38 93 SER A N 1
ATOM 727 C CA . SER A 1 93 ? 2.996 3.186 -8.632 1.00 97.38 93 SER A CA 1
ATOM 728 C C . SER A 1 93 ? 3.136 4.308 -9.669 1.00 97.38 93 SER A C 1
ATOM 730 O O . SER A 1 93 ? 3.810 4.119 -10.678 1.00 97.38 93 SER A O 1
ATOM 732 N N . ARG A 1 94 ? 2.644 5.522 -9.374 1.00 97.25 94 ARG A N 1
ATOM 733 C CA . ARG A 1 94 ? 2.791 6.693 -10.264 1.00 97.25 94 ARG A CA 1
ATOM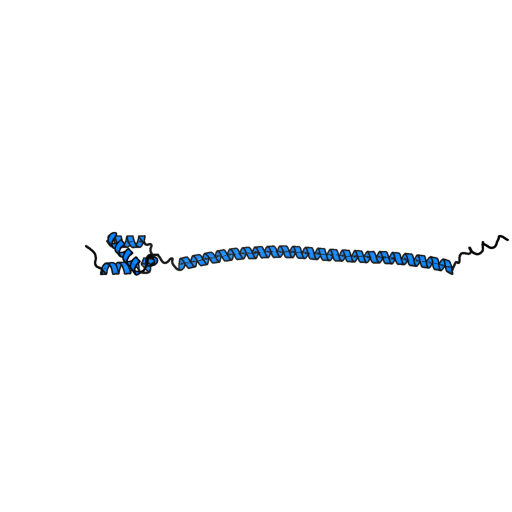 734 C C . ARG A 1 94 ? 4.253 7.039 -10.553 1.00 97.25 94 ARG A C 1
ATOM 736 O O . ARG A 1 94 ? 4.604 7.315 -11.697 1.00 97.25 94 ARG A O 1
ATOM 743 N N . ARG A 1 95 ? 5.117 7.011 -9.531 1.00 95.81 95 ARG A N 1
ATOM 744 C CA . ARG A 1 95 ? 6.561 7.244 -9.711 1.00 95.81 95 ARG A CA 1
ATOM 745 C C . ARG A 1 95 ? 7.200 6.163 -10.579 1.00 95.81 95 ARG A C 1
ATOM 747 O O . ARG A 1 95 ? 7.941 6.497 -11.495 1.00 95.81 95 ARG A O 1
ATOM 754 N N . SER A 1 96 ? 6.872 4.897 -10.325 1.00 97.12 96 SER A N 1
ATOM 755 C CA . SER A 1 96 ? 7.378 3.768 -11.110 1.00 97.12 96 SER A CA 1
ATOM 756 C C . SER A 1 96 ? 6.955 3.853 -12.575 1.00 97.12 96 SER A C 1
ATOM 758 O O . SER A 1 96 ? 7.785 3.664 -13.455 1.00 97.12 96 SER A O 1
ATOM 760 N N . ALA A 1 97 ? 5.692 4.193 -12.844 1.00 97.75 97 ALA A N 1
ATOM 761 C CA . ALA A 1 97 ? 5.181 4.357 -14.202 1.00 97.75 97 ALA A CA 1
ATOM 762 C C . ALA A 1 97 ? 5.895 5.496 -14.946 1.00 97.75 97 ALA A C 1
ATOM 764 O O . ALA A 1 97 ? 6.277 5.338 -16.100 1.00 97.75 97 ALA A O 1
ATOM 765 N N . LYS A 1 98 ? 6.152 6.626 -14.271 1.00 97.38 98 LYS A N 1
ATOM 766 C CA . LYS A 1 98 ? 6.914 7.732 -14.868 1.00 97.38 98 LYS A CA 1
ATOM 767 C C . LYS A 1 98 ? 8.333 7.302 -15.251 1.00 97.38 98 LYS A C 1
ATOM 769 O O . LYS A 1 98 ? 8.791 7.641 -16.335 1.00 97.38 98 LYS A O 1
ATOM 774 N N . VAL A 1 99 ? 9.012 6.555 -14.378 1.00 97.75 99 VAL A N 1
ATOM 775 C CA . VAL A 1 99 ? 10.353 6.020 -14.666 1.00 97.75 99 VAL A CA 1
ATOM 776 C C . VAL A 1 99 ? 10.311 5.033 -15.830 1.00 97.75 99 VAL A C 1
ATOM 778 O O . VAL A 1 99 ? 11.112 5.169 -16.747 1.00 97.75 99 VAL A O 1
ATOM 781 N N . ALA A 1 100 ? 9.354 4.103 -15.844 1.00 97.88 100 ALA A N 1
ATOM 782 C CA . ALA A 1 100 ? 9.193 3.146 -16.937 1.00 97.88 100 ALA A CA 1
ATOM 783 C C . ALA A 1 100 ? 8.989 3.846 -18.291 1.00 97.88 100 ALA A C 1
ATOM 785 O O . ALA A 1 100 ? 9.654 3.500 -19.262 1.00 97.88 100 ALA A O 1
ATOM 786 N N . ASN A 1 101 ? 8.153 4.887 -18.337 1.00 98.19 101 ASN A N 1
ATOM 787 C CA . ASN A 1 101 ? 7.924 5.658 -19.561 1.00 98.19 101 ASN A CA 1
ATOM 788 C C . ASN A 1 101 ? 9.186 6.395 -20.035 1.00 98.19 101 ASN A C 1
ATOM 790 O O . ASN A 1 101 ? 9.462 6.424 -21.230 1.00 98.19 101 ASN A O 1
ATOM 794 N N . MET A 1 102 ? 9.966 6.981 -19.116 1.00 98.06 102 MET A N 1
ATOM 795 C CA . MET A 1 102 ? 11.232 7.632 -19.481 1.00 98.06 102 MET A CA 1
ATOM 796 C C . MET A 1 102 ? 12.254 6.622 -20.014 1.00 98.06 102 MET A C 1
ATOM 798 O O . MET A 1 102 ? 12.941 6.914 -20.987 1.00 98.06 102 MET A O 1
ATOM 802 N N . LEU A 1 103 ? 12.335 5.432 -19.412 1.00 98.06 103 LEU A N 1
ATOM 803 C CA . LEU A 1 103 ? 13.223 4.366 -19.884 1.00 98.06 103 LEU A CA 1
ATOM 804 C C . LEU A 1 103 ? 12.813 3.847 -21.265 1.00 98.06 103 LEU A C 1
ATOM 806 O O . LEU A 1 103 ? 13.684 3.634 -22.103 1.00 98.06 103 LEU A O 1
ATOM 810 N N . ALA A 1 104 ? 11.512 3.693 -21.521 1.00 98.06 104 ALA A N 1
ATOM 811 C CA . ALA A 1 104 ? 11.010 3.305 -22.837 1.00 98.06 104 ALA A CA 1
ATOM 812 C C . ALA A 1 104 ? 11.408 4.330 -23.910 1.00 98.06 104 ALA A C 1
ATOM 814 O O . ALA A 1 104 ? 11.982 3.955 -24.926 1.00 98.06 104 ALA A O 1
ATOM 815 N N . LEU A 1 105 ? 11.220 5.627 -23.636 1.00 98.12 105 LEU A N 1
ATOM 816 C CA . LEU A 1 105 ? 11.609 6.692 -24.565 1.00 98.12 105 LEU A CA 1
ATOM 817 C C . LEU A 1 105 ? 13.114 6.680 -24.876 1.00 98.12 105 LEU A C 1
ATOM 819 O O . LEU A 1 105 ? 13.508 6.848 -26.027 1.00 98.12 105 LEU A O 1
ATOM 823 N N . LEU A 1 106 ? 13.956 6.477 -23.858 1.00 98.12 106 LEU A N 1
ATOM 824 C CA . LEU A 1 106 ? 15.406 6.383 -24.050 1.00 98.12 106 LEU A CA 1
ATOM 825 C C . LEU A 1 106 ? 15.794 5.145 -24.864 1.00 98.12 106 LEU A C 1
ATOM 827 O O . LEU A 1 106 ? 16.664 5.236 -25.727 1.00 98.12 106 LEU A O 1
ATOM 831 N N . SER A 1 107 ? 15.137 4.009 -24.623 1.00 97.75 107 SER A N 1
ATOM 832 C CA . SER A 1 107 ? 15.351 2.780 -25.391 1.00 97.75 107 SER A CA 1
ATOM 833 C C . SER A 1 107 ? 14.983 2.968 -26.864 1.00 97.75 107 SER A C 1
ATOM 835 O O . SER A 1 107 ? 15.751 2.579 -27.744 1.00 97.75 107 SER A O 1
ATOM 837 N N . ASP A 1 108 ? 13.843 3.603 -27.142 1.00 97.94 108 ASP A N 1
ATOM 838 C CA . ASP A 1 108 ? 13.406 3.900 -28.509 1.00 97.94 108 ASP A CA 1
ATOM 839 C C . ASP A 1 108 ? 14.387 4.846 -29.207 1.00 97.94 108 ASP A C 1
ATOM 841 O O . ASP A 1 108 ? 14.777 4.617 -30.354 1.00 97.94 108 ASP A O 1
ATOM 845 N N . GLN A 1 109 ? 14.852 5.879 -28.501 1.00 97.81 109 GLN A N 1
ATOM 846 C CA . GLN A 1 109 ? 15.843 6.810 -29.030 1.00 97.81 109 GLN A CA 1
ATOM 847 C C . GLN A 1 109 ? 17.181 6.111 -29.324 1.00 97.81 109 GLN A C 1
ATOM 849 O O . GLN A 1 109 ? 17.789 6.346 -30.369 1.00 97.81 109 GLN A O 1
ATOM 854 N N . GLN A 1 110 ? 17.635 5.217 -28.443 1.00 97.69 110 GLN A N 1
ATOM 855 C CA . GLN A 1 110 ? 18.848 4.431 -28.665 1.00 97.69 110 GLN A CA 1
ATOM 856 C C . GLN A 1 110 ? 18.712 3.519 -29.892 1.00 97.69 110 GLN A C 1
ATOM 858 O O . GLN A 1 110 ? 19.644 3.429 -30.694 1.00 97.69 110 GLN A O 1
ATOM 863 N N . ALA A 1 111 ? 17.550 2.886 -30.075 1.00 97.81 111 ALA A N 1
ATOM 864 C CA . ALA A 1 111 ? 17.271 2.074 -31.255 1.00 97.81 111 ALA A CA 1
ATOM 865 C C . ALA A 1 111 ? 17.289 2.912 -32.545 1.00 97.81 111 ALA A C 1
ATOM 867 O O . ALA A 1 111 ? 17.863 2.481 -33.544 1.00 97.81 111 ALA A O 1
ATOM 868 N N . GLN A 1 112 ? 16.729 4.125 -32.519 1.00 97.81 112 GLN A N 1
ATOM 869 C CA . GLN A 1 112 ? 16.773 5.051 -33.657 1.00 97.81 112 GLN A CA 1
ATOM 870 C C . GLN A 1 112 ? 18.207 5.457 -34.012 1.00 97.81 112 GLN A C 1
ATOM 872 O O . GLN A 1 112 ? 18.583 5.409 -35.184 1.00 97.81 112 GLN A O 1
ATOM 877 N N . TYR A 1 113 ? 19.035 5.795 -33.017 1.00 97.94 113 TYR A N 1
ATOM 878 C CA . TYR A 1 113 ? 20.442 6.113 -33.267 1.00 97.94 113 TYR A CA 1
ATOM 879 C C . TYR A 1 113 ? 21.193 4.924 -33.868 1.00 97.94 113 TYR A C 1
ATOM 881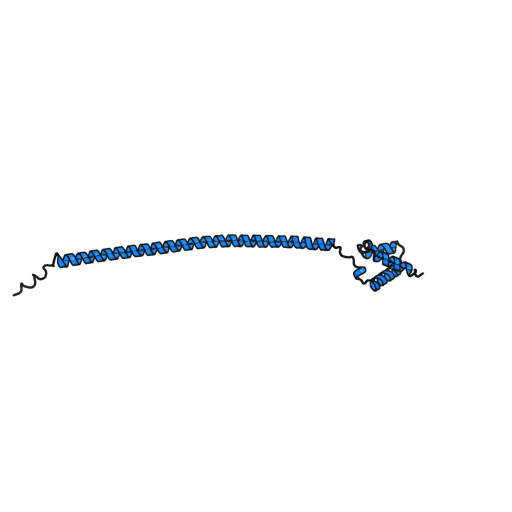 O O . TYR A 1 113 ? 21.880 5.094 -34.875 1.00 97.94 113 TYR A O 1
ATOM 889 N N . ALA A 1 114 ? 21.004 3.718 -33.327 1.00 97.75 114 ALA A N 1
ATOM 890 C CA . ALA A 1 114 ? 21.619 2.508 -33.870 1.00 97.75 114 ALA A CA 1
ATOM 891 C C . ALA A 1 114 ? 21.209 2.258 -35.333 1.00 97.75 114 ALA A C 1
ATOM 893 O O . ALA A 1 114 ? 22.054 1.936 -36.167 1.00 97.75 114 ALA A O 1
ATOM 894 N N . GLN A 1 115 ? 19.933 2.470 -35.670 1.00 97.31 115 GLN A N 1
ATOM 895 C CA . GLN A 1 115 ? 19.449 2.358 -37.049 1.00 97.31 115 GLN A CA 1
ATOM 896 C C . GLN A 1 115 ? 20.078 3.410 -37.969 1.00 97.31 115 GLN A C 1
ATOM 898 O O . GLN A 1 115 ? 20.500 3.071 -39.074 1.00 97.31 115 GLN A O 1
ATOM 903 N N . SER A 1 116 ? 20.172 4.667 -37.524 1.00 97.19 116 SER A N 1
ATOM 904 C CA . SER A 1 116 ? 20.806 5.728 -38.317 1.00 97.19 116 SER A CA 1
ATOM 905 C C . SER A 1 116 ? 22.299 5.485 -38.541 1.00 97.19 116 SER A C 1
ATOM 907 O O . SER A 1 116 ? 22.782 5.699 -39.650 1.00 97.19 116 SER A O 1
ATOM 909 N N . ALA A 1 117 ? 23.009 4.977 -37.528 1.00 97.81 117 ALA A N 1
ATOM 910 C CA . ALA A 1 117 ? 24.424 4.644 -37.629 1.00 97.81 117 ALA A CA 1
ATOM 911 C C . ALA A 1 117 ? 24.642 3.524 -38.655 1.00 97.81 117 ALA A C 1
ATOM 913 O O . ALA A 1 117 ? 25.414 3.698 -39.592 1.00 97.81 117 ALA A O 1
ATOM 914 N N . ALA A 1 118 ? 23.864 2.441 -38.563 1.00 97.81 118 ALA A N 1
ATOM 915 C CA . ALA A 1 118 ? 23.930 1.339 -39.521 1.00 97.81 118 ALA A CA 1
ATOM 916 C C . ALA A 1 118 ? 23.555 1.769 -40.953 1.00 97.81 118 ALA A C 1
ATOM 918 O O . ALA A 1 118 ? 24.116 1.274 -41.931 1.00 97.81 118 ALA A O 1
ATOM 919 N N . ALA A 1 119 ? 22.598 2.691 -41.108 1.00 97.56 119 ALA A N 1
ATOM 920 C CA . ALA A 1 119 ? 22.240 3.232 -42.418 1.00 97.56 119 ALA A CA 1
ATOM 921 C C . ALA A 1 119 ? 23.375 4.072 -43.022 1.00 97.56 119 ALA A C 1
ATOM 923 O O . ALA A 1 119 ? 23.640 3.963 -44.220 1.00 97.56 119 ALA A O 1
ATOM 924 N N . LEU A 1 120 ? 24.053 4.877 -42.200 1.00 97.50 120 LEU A N 1
ATOM 925 C CA . LEU A 1 120 ? 25.194 5.680 -42.629 1.00 97.50 120 LEU A CA 1
ATOM 926 C C . LEU A 1 120 ? 26.392 4.800 -43.004 1.00 97.50 120 LEU A C 1
ATOM 928 O O . LEU A 1 120 ? 26.995 5.022 -44.049 1.00 97.50 120 LEU A O 1
ATOM 932 N N . GLU A 1 121 ? 26.696 3.773 -42.209 1.00 97.50 121 GLU A N 1
ATOM 933 C CA . GLU A 1 121 ? 27.750 2.797 -42.521 1.00 97.50 121 GLU A CA 1
ATOM 934 C C . GLU A 1 121 ? 27.516 2.145 -43.887 1.00 97.50 121 GLU A C 1
ATOM 936 O O . GLU A 1 121 ? 28.403 2.157 -44.739 1.00 97.50 121 GLU A O 1
ATOM 941 N N . ARG A 1 122 ? 26.284 1.698 -44.160 1.00 97.56 122 ARG A N 1
ATOM 942 C CA . ARG A 1 122 ? 25.921 1.152 -45.478 1.00 97.56 122 ARG A CA 1
ATOM 943 C C . ARG A 1 122 ? 26.085 2.161 -46.611 1.00 97.56 122 ARG A C 1
ATOM 945 O O . ARG A 1 122 ? 26.455 1.771 -47.715 1.00 97.56 122 ARG A O 1
ATOM 952 N N . GLN A 1 123 ? 25.785 3.441 -46.379 1.00 97.25 123 GLN A N 1
ATOM 953 C CA . GLN A 1 123 ? 26.007 4.480 -47.389 1.00 97.25 123 GLN A CA 1
ATOM 954 C C . GLN A 1 123 ? 27.497 4.672 -47.672 1.00 97.25 123 GLN A C 1
ATOM 956 O O . GLN A 1 123 ? 27.878 4.766 -48.836 1.00 97.25 123 GLN A O 1
ATOM 961 N N . ILE A 1 124 ? 28.332 4.684 -46.631 1.00 97.50 124 ILE A N 1
ATOM 962 C CA . ILE A 1 124 ? 29.787 4.809 -46.767 1.00 97.50 124 ILE A CA 1
ATOM 963 C C . ILE A 1 124 ? 30.354 3.621 -47.553 1.00 97.50 124 ILE A C 1
ATOM 965 O O . ILE A 1 124 ? 31.095 3.830 -48.513 1.00 97.50 124 ILE A O 1
ATOM 969 N N . GLU A 1 125 ? 29.972 2.391 -47.203 1.00 97.62 125 GLU A N 1
ATOM 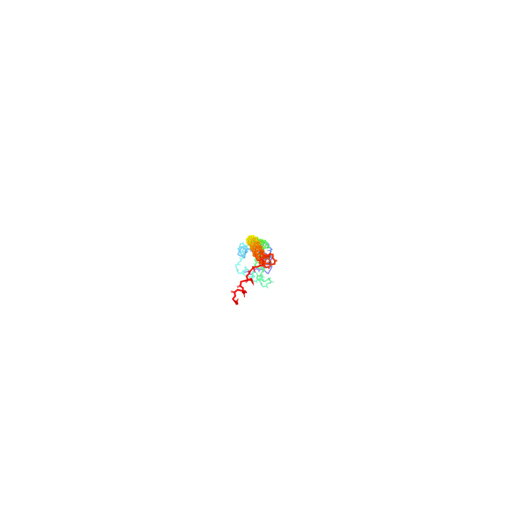970 C CA . GLU A 1 125 ? 30.397 1.181 -47.922 1.00 97.62 125 GLU A CA 1
ATOM 971 C C . GLU A 1 125 ? 29.975 1.212 -49.393 1.00 97.62 125 GLU A C 1
ATOM 973 O O . GLU A 1 125 ? 30.765 0.906 -50.286 1.00 97.62 125 GLU A O 1
ATOM 978 N N . LEU A 1 126 ? 28.735 1.618 -49.667 1.00 97.81 126 LEU A N 1
ATOM 979 C CA . LEU A 1 126 ? 28.211 1.678 -51.025 1.00 97.81 126 LEU A CA 1
ATOM 980 C C . LEU A 1 126 ? 28.937 2.731 -51.874 1.00 97.81 126 LEU A C 1
ATOM 982 O O . LEU A 1 126 ? 29.216 2.481 -53.048 1.00 97.81 126 LEU A O 1
ATOM 986 N N . GLU A 1 127 ? 29.266 3.890 -51.303 1.00 97.31 127 GLU A N 1
ATOM 987 C CA . GLU A 1 127 ? 30.073 4.905 -51.988 1.00 97.31 127 GLU A CA 1
ATOM 988 C C . GLU A 1 127 ? 31.519 4.440 -52.214 1.00 97.31 127 GLU A C 1
ATOM 990 O O . GLU A 1 127 ? 32.057 4.655 -53.302 1.00 97.31 127 GLU A O 1
ATOM 995 N N . ALA A 1 128 ? 32.124 3.726 -51.261 1.00 97.44 128 ALA A N 1
ATOM 996 C CA . ALA A 1 128 ? 33.447 3.126 -51.443 1.00 97.44 128 ALA A CA 1
ATOM 997 C C . ALA A 1 128 ? 33.452 2.099 -52.593 1.00 97.44 128 ALA A C 1
ATOM 999 O O . ALA A 1 128 ? 34.275 2.194 -53.505 1.00 97.44 128 ALA A O 1
ATOM 1000 N N . LEU A 1 129 ? 32.473 1.187 -52.625 1.00 97.38 129 LEU A N 1
ATOM 1001 C CA . LEU A 1 129 ? 32.334 0.195 -53.700 1.00 97.38 129 LEU A CA 1
ATOM 1002 C C . LEU A 1 129 ? 32.103 0.846 -55.073 1.00 97.38 129 LEU A C 1
ATOM 1004 O O . LEU A 1 129 ? 32.641 0.384 -56.081 1.00 97.38 129 LEU A O 1
ATOM 1008 N N . LYS A 1 130 ? 31.330 1.938 -55.140 1.00 96.50 130 LYS A N 1
ATOM 1009 C CA . LYS A 1 130 ? 31.158 2.710 -56.383 1.00 96.50 130 LYS A CA 1
ATOM 1010 C C . LYS A 1 130 ? 32.479 3.302 -56.874 1.00 96.50 130 LYS A C 1
ATOM 1012 O O . LYS A 1 130 ? 32.736 3.266 -58.078 1.00 96.50 130 LYS A O 1
ATOM 1017 N N . GLN A 1 131 ? 33.296 3.849 -55.972 1.00 95.88 131 GLN A N 1
ATOM 1018 C CA . GLN A 1 131 ? 34.608 4.405 -56.319 1.00 95.88 131 GLN A CA 1
ATOM 1019 C C . GLN A 1 131 ? 35.562 3.320 -56.828 1.00 95.88 131 GLN A C 1
ATOM 1021 O O . GLN A 1 131 ? 36.199 3.516 -57.865 1.00 95.88 131 GLN A O 1
ATOM 1026 N N . GLU A 1 132 ? 35.607 2.159 -56.171 1.00 96.31 132 GLU A N 1
ATOM 1027 C CA . GLU A 1 132 ? 36.401 1.013 -56.635 1.00 96.31 132 GLU A CA 1
ATOM 1028 C C . GLU A 1 132 ? 35.958 0.531 -58.022 1.00 96.31 132 GLU A C 1
ATOM 1030 O O . GLU A 1 132 ? 36.793 0.319 -58.904 1.00 96.31 132 GLU A O 1
ATOM 1035 N N . LEU A 1 133 ? 34.645 0.424 -58.256 1.00 96.88 133 LEU A N 1
ATOM 1036 C CA . LEU A 1 133 ? 34.098 0.023 -59.553 1.00 96.88 133 LEU A CA 1
ATOM 1037 C C . LEU A 1 133 ? 34.446 1.027 -60.662 1.00 96.88 133 LEU A C 1
ATOM 1039 O O . LEU A 1 133 ? 34.774 0.621 -61.779 1.00 96.88 133 LEU A O 1
ATOM 1043 N N . LEU A 1 134 ? 34.390 2.331 -60.371 1.00 95.62 134 LEU A N 1
ATOM 1044 C CA . LEU A 1 134 ? 34.820 3.385 -61.296 1.00 95.62 134 LEU A CA 1
ATOM 1045 C C . LEU A 1 134 ? 36.315 3.273 -61.619 1.00 95.62 134 LEU A C 1
ATOM 1047 O O . LEU A 1 134 ? 36.685 3.369 -62.791 1.00 95.62 134 LEU A O 1
ATOM 1051 N N . GLY A 1 135 ? 37.153 3.013 -60.611 1.00 94.25 135 GLY A N 1
ATOM 1052 C CA . GLY A 1 135 ? 38.586 2.774 -60.790 1.00 94.25 135 GLY A CA 1
ATOM 1053 C C . GLY A 1 135 ? 38.867 1.558 -61.677 1.00 94.25 135 GLY A C 1
ATOM 1054 O O . GLY A 1 135 ? 39.585 1.669 -62.670 1.00 94.25 135 GLY A O 1
ATOM 1055 N N . LEU A 1 136 ? 38.232 0.419 -61.382 1.00 94.44 136 LEU A N 1
ATOM 1056 C CA . LEU A 1 136 ? 38.330 -0.805 -62.186 1.00 94.44 136 LEU A CA 1
ATOM 1057 C C . LEU A 1 136 ? 37.870 -0.580 -63.629 1.00 94.44 136 LEU A C 1
ATOM 1059 O O . LEU A 1 136 ? 38.536 -1.019 -64.566 1.00 94.44 136 LEU A O 1
ATOM 1063 N N . LYS A 1 137 ? 36.758 0.139 -63.822 1.00 93.12 137 LYS A N 1
ATOM 1064 C CA . LYS A 1 137 ? 36.264 0.492 -65.157 1.00 93.12 137 LYS A CA 1
ATOM 1065 C C . LYS A 1 137 ? 37.294 1.317 -65.931 1.00 93.12 137 LYS A C 1
ATOM 1067 O O . LYS A 1 137 ? 37.491 1.040 -67.110 1.00 93.12 137 LYS A O 1
ATOM 1072 N N . GLY A 1 138 ? 37.950 2.285 -65.288 1.00 91.12 138 GLY A N 1
ATOM 1073 C CA . GLY A 1 138 ? 39.034 3.066 -65.892 1.00 91.12 138 GLY A CA 1
ATOM 1074 C C . GLY A 1 138 ? 40.180 2.179 -66.375 1.00 91.12 138 GLY A C 1
ATOM 1075 O O . GLY A 1 138 ? 40.511 2.202 -67.555 1.00 91.12 138 GLY A O 1
ATOM 1076 N N . VAL A 1 139 ? 40.691 1.304 -65.502 1.00 91.38 139 VAL A N 1
ATOM 1077 C CA . VAL A 1 139 ? 41.778 0.364 -65.839 1.00 91.38 139 VAL A CA 1
ATOM 1078 C C . VAL A 1 139 ? 41.410 -0.549 -67.011 1.00 91.38 139 VAL A C 1
ATOM 1080 O O . VAL A 1 139 ? 42.231 -0.779 -67.896 1.00 91.38 139 VAL A O 1
ATOM 1083 N N . VAL A 1 140 ? 40.178 -1.067 -67.047 1.00 90.44 140 VAL A N 1
ATOM 1084 C CA . VAL A 1 140 ? 39.709 -1.914 -68.157 1.00 90.44 140 VAL A CA 1
ATOM 1085 C C . VAL A 1 140 ? 39.621 -1.113 -69.456 1.00 90.44 140 VAL A C 1
ATOM 1087 O O . VAL A 1 140 ? 40.072 -1.584 -70.497 1.00 90.44 140 VAL A O 1
ATOM 1090 N N . VAL A 1 141 ? 39.073 0.102 -69.420 1.00 91.06 141 VAL A N 1
ATOM 1091 C CA . VAL A 1 141 ? 39.024 0.965 -70.609 1.00 91.06 141 VAL A CA 1
ATOM 1092 C C . VAL A 1 141 ? 40.439 1.271 -71.106 1.00 91.06 141 VAL A C 1
ATOM 1094 O O . VAL A 1 141 ? 40.695 1.131 -72.300 1.00 91.06 141 VAL A O 1
ATOM 1097 N N . ASP A 1 142 ? 41.375 1.599 -70.219 1.00 87.25 142 ASP A N 1
ATOM 1098 C CA . ASP A 1 142 ? 42.765 1.867 -70.593 1.00 87.25 142 ASP A CA 1
ATOM 1099 C C . ASP A 1 142 ? 43.443 0.628 -71.194 1.00 87.25 142 ASP A C 1
ATOM 1101 O O . ASP A 1 142 ? 44.080 0.720 -72.240 1.00 87.25 142 ASP A O 1
ATOM 1105 N N . ALA A 1 143 ? 43.252 -0.554 -70.605 1.00 84.12 143 ALA A N 1
ATOM 1106 C CA . ALA A 1 143 ? 43.858 -1.792 -71.094 1.00 84.12 143 ALA A CA 1
ATOM 1107 C C . ALA A 1 143 ? 43.341 -2.231 -72.478 1.00 84.12 143 ALA A C 1
ATOM 1109 O O . ALA A 1 143 ? 44.113 -2.778 -73.268 1.00 84.12 143 ALA A O 1
ATOM 1110 N N . PHE A 1 144 ? 42.054 -2.016 -72.774 1.00 81.12 144 PHE A N 1
ATOM 1111 C CA . PHE A 1 144 ? 41.405 -2.555 -73.980 1.00 81.12 144 PHE A CA 1
ATOM 1112 C C . PHE A 1 144 ? 41.148 -1.521 -75.085 1.00 81.12 144 PHE A C 1
ATOM 1114 O O . PHE A 1 144 ? 41.069 -1.901 -76.252 1.00 81.12 144 PHE A O 1
ATOM 1121 N N . VAL A 1 145 ? 41.014 -0.236 -74.747 1.00 77.69 145 VAL A N 1
ATOM 1122 C CA . VAL A 1 145 ? 40.734 0.847 -75.711 1.00 77.69 145 VAL A CA 1
ATOM 1123 C C . VAL A 1 145 ? 41.992 1.660 -76.021 1.00 77.69 145 VAL A C 1
ATOM 1125 O O . VAL A 1 145 ? 42.179 2.065 -77.166 1.00 77.69 145 VAL A O 1
ATOM 1128 N N . HIS A 1 146 ? 42.886 1.842 -75.042 1.00 67.56 146 HIS A N 1
ATOM 1129 C CA . HIS A 1 146 ? 44.166 2.541 -75.211 1.00 67.56 146 HIS A CA 1
ATOM 1130 C C . HIS A 1 146 ? 45.350 1.638 -74.834 1.00 67.56 146 HIS A C 1
ATOM 1132 O O . HIS A 1 146 ? 46.113 1.992 -73.931 1.00 67.56 146 HIS A O 1
ATOM 1138 N N . PRO A 1 147 ? 45.536 0.474 -75.493 1.00 59.22 147 PRO A N 1
ATOM 1139 C CA . PRO A 1 147 ? 46.635 -0.418 -75.159 1.00 59.22 147 PRO A CA 1
ATOM 1140 C C . PRO A 1 147 ? 47.944 0.362 -75.273 1.00 59.22 147 PRO A C 1
ATOM 1142 O O . PRO A 1 147 ? 48.328 0.815 -76.353 1.00 59.22 147 PRO A O 1
ATOM 1145 N N . ARG A 1 148 ? 48.588 0.573 -74.122 1.00 58.06 148 ARG A N 1
ATOM 1146 C CA . ARG A 1 148 ? 49.860 1.280 -73.986 1.00 58.06 148 ARG A CA 1
ATOM 1147 C C . ARG A 1 148 ? 50.802 0.764 -75.073 1.00 58.06 148 ARG A C 1
ATOM 1149 O O . ARG A 1 148 ? 51.137 -0.420 -75.089 1.00 58.06 148 ARG A O 1
ATOM 1156 N N . ALA A 1 149 ? 51.235 1.645 -75.972 1.00 53.72 149 ALA A N 1
ATOM 1157 C CA . ALA A 1 149 ? 52.182 1.348 -77.049 1.00 53.72 149 ALA A CA 1
ATOM 1158 C C . ALA A 1 149 ? 53.610 1.070 -76.521 1.00 53.72 149 ALA A C 1
ATOM 1160 O O . ALA A 1 149 ? 54.602 1.413 -77.154 1.00 53.72 149 ALA A O 1
ATOM 1161 N N . GLU A 1 150 ? 53.741 0.463 -75.342 1.00 52.03 150 GLU A N 1
ATOM 1162 C CA . GLU A 1 150 ? 55.020 0.181 -74.687 1.00 52.03 150 GLU A CA 1
ATOM 1163 C C . GLU A 1 150 ? 55.621 -1.167 -75.120 1.00 52.03 150 GLU A C 1
ATOM 1165 O O . GLU A 1 150 ? 56.754 -1.476 -74.768 1.00 52.03 150 GLU A O 1
ATOM 1170 N N . THR A 1 151 ? 54.948 -1.942 -75.977 1.00 51.84 151 THR A N 1
ATOM 1171 C CA . THR A 1 151 ? 55.557 -3.121 -76.625 1.00 51.84 151 THR A CA 1
ATOM 1172 C C . THR A 1 151 ? 56.269 -2.803 -77.946 1.00 51.84 151 THR A C 1
ATOM 1174 O O . THR A 1 151 ? 56.931 -3.677 -78.504 1.00 51.84 151 THR A O 1
ATOM 1177 N N . ALA A 1 152 ? 56.216 -1.557 -78.435 1.00 48.59 152 ALA A N 1
ATOM 1178 C CA . ALA A 1 152 ? 56.907 -1.155 -79.666 1.00 48.59 152 ALA A CA 1
ATOM 1179 C C . ALA A 1 152 ? 58.378 -0.731 -79.453 1.00 48.59 152 ALA A C 1
ATOM 1181 O O . ALA A 1 152 ? 59.150 -0.726 -80.409 1.00 48.59 152 ALA A O 1
ATOM 1182 N N . ALA A 1 153 ? 58.802 -0.433 -78.219 1.00 49.12 153 ALA A N 1
ATOM 1183 C CA . ALA A 1 153 ? 60.152 0.073 -77.931 1.00 49.12 153 ALA A CA 1
ATOM 1184 C C . ALA A 1 153 ? 61.207 -1.015 -77.628 1.00 49.12 153 ALA A C 1
ATOM 1186 O O . ALA A 1 153 ? 62.367 -0.694 -77.397 1.00 49.12 153 ALA A O 1
ATOM 1187 N N . ALA A 1 154 ? 60.846 -2.304 -77.664 1.00 50.06 154 ALA A N 1
ATOM 1188 C CA . ALA A 1 154 ? 61.776 -3.416 -77.416 1.00 50.06 154 ALA A CA 1
ATOM 1189 C C . ALA A 1 154 ? 62.389 -4.034 -78.697 1.00 50.06 154 ALA A C 1
ATOM 1191 O O . ALA A 1 154 ? 62.999 -5.098 -78.633 1.00 50.06 154 ALA A O 1
ATOM 1192 N N . LYS A 1 155 ? 62.236 -3.400 -79.873 1.00 49.41 155 LYS A N 1
ATOM 1193 C CA . LYS A 1 155 ? 62.761 -3.904 -81.166 1.00 49.41 155 LYS A CA 1
ATOM 1194 C C . LYS A 1 155 ? 63.698 -2.933 -81.908 1.00 49.41 155 LYS A C 1
ATOM 1196 O O . LYS A 1 155 ? 63.812 -3.008 -83.125 1.00 49.41 155 LYS A O 1
ATOM 1201 N N . GLN A 1 156 ? 64.390 -2.043 -81.196 1.00 48.28 156 GLN A N 1
ATOM 1202 C CA . GLN A 1 156 ? 65.444 -1.178 -81.759 1.00 48.28 156 GLN A CA 1
ATOM 1203 C C . GLN A 1 156 ? 66.772 -1.337 -80.998 1.00 48.28 156 GLN A C 1
ATOM 1205 O O . GLN A 1 156 ? 67.384 -0.373 -80.558 1.00 48.28 156 GLN A O 1
ATOM 1210 N N . GLN A 1 157 ? 67.212 -2.581 -80.821 1.00 46.09 157 GLN A N 1
ATOM 1211 C CA . GLN A 1 157 ? 68.612 -2.927 -80.559 1.00 46.09 157 GLN A CA 1
ATOM 1212 C C . GLN A 1 157 ? 68.914 -4.235 -81.298 1.00 46.09 157 GLN A C 1
ATOM 1214 O O . GLN A 1 157 ? 68.865 -5.312 -80.711 1.00 46.09 157 GLN A O 1
ATOM 1219 N N . LEU A 1 158 ? 69.123 -4.130 -82.610 1.00 40.28 158 LEU A N 1
ATOM 1220 C CA . LEU A 1 158 ? 69.820 -5.093 -83.467 1.00 40.28 158 LEU A CA 1
ATOM 1221 C C . LEU A 1 158 ? 70.311 -4.347 -84.707 1.00 40.28 158 LEU A C 1
ATOM 1223 O O . LEU A 1 158 ? 69.487 -3.602 -85.286 1.00 40.28 158 LEU A O 1
#

Secondary structure (DSSP, 8-state):
-PPPHHHH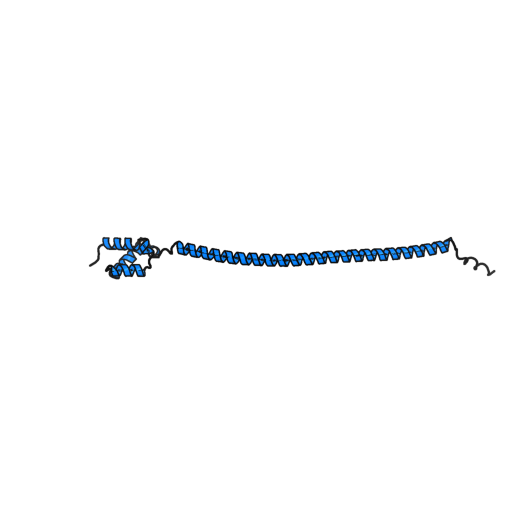HHHHHHHHSHHHHTS-HHHHHHHHHHTT--HHHHHHHHHHHHHHH-HHHHS----HHHHHHHHHHHHHHHHHHHHHHHHHHHHHHHHHHHHHHHHHHHHHHHHHHHHHHHHHHHHHHHHHHHHHHHHHHHHHHHHHHS--GGGSTTS---